Protein AF-A0A948AXM7-F1 (afdb_monomer_lite)

Radius of gyration: 11.06 Å; chains: 1; bounding box: 28×21×28 Å

Structure (mmCIF, N/CA/C/O backbone):
data_AF-A0A948AXM7-F1
#
_entry.id   AF-A0A948AXM7-F1
#
loop_
_atom_site.group_PDB
_atom_site.id
_atom_site.type_symbol
_atom_site.label_atom_id
_atom_site.label_alt_id
_atom_site.label_comp_id
_atom_site.label_asym_id
_atom_site.label_entity_id
_atom_site.label_seq_id
_atom_site.pdbx_PDB_ins_code
_atom_site.Cartn_x
_atom_site.Cartn_y
_atom_site.Cartn_z
_atom_site.occupancy
_atom_site.B_iso_or_equiv
_atom_site.auth_seq_id
_atom_site.auth_comp_id
_atom_site.auth_asym_id
_atom_site.auth_atom_id
_atom_site.pdbx_PDB_model_num
ATOM 1 N N . MET A 1 1 ? -7.337 -10.119 13.845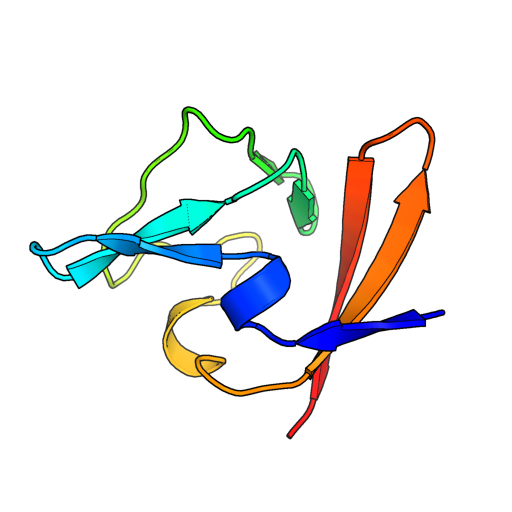 1.00 75.50 1 MET A N 1
ATOM 2 C CA . MET A 1 1 ? -6.263 -9.773 12.887 1.00 75.50 1 MET A CA 1
ATOM 3 C C . MET A 1 1 ? -6.095 -10.908 11.905 1.00 75.50 1 MET A C 1
ATOM 5 O O . MET A 1 1 ? -5.962 -12.046 12.341 1.00 75.50 1 MET A O 1
ATOM 9 N N . GLN A 1 2 ? -6.112 -10.593 10.614 1.00 90.19 2 GLN A N 1
ATOM 10 C CA . GLN A 1 2 ? -5.930 -11.564 9.539 1.00 90.19 2 GLN A CA 1
ATOM 11 C C . GLN A 1 2 ? -4.565 -11.362 8.873 1.00 90.19 2 GLN A C 1
ATOM 13 O O . GLN A 1 2 ? -4.023 -10.253 8.873 1.00 90.19 2 GLN A O 1
ATOM 18 N N . ARG A 1 3 ? -4.002 -12.456 8.353 1.00 92.81 3 ARG A N 1
ATOM 19 C CA . ARG A 1 3 ? -2.754 -12.477 7.588 1.00 92.81 3 ARG A CA 1
ATOM 20 C C . ARG A 1 3 ? -3.067 -12.446 6.101 1.00 92.81 3 ARG A C 1
ATOM 22 O O . ARG A 1 3 ? -3.937 -13.187 5.649 1.00 92.81 3 ARG A O 1
ATOM 29 N N . TYR A 1 4 ? -2.356 -11.598 5.377 1.00 93.31 4 TYR A N 1
ATOM 30 C CA . TYR A 1 4 ? -2.454 -11.457 3.931 1.00 93.31 4 TYR A CA 1
ATOM 31 C C . TYR A 1 4 ? -1.067 -11.599 3.330 1.00 93.31 4 TYR A C 1
ATOM 33 O O . TYR A 1 4 ? -0.113 -11.040 3.874 1.00 93.31 4 TYR A O 1
ATOM 41 N N . ASN A 1 5 ? -0.951 -12.284 2.196 1.00 92.56 5 ASN A N 1
ATOM 42 C CA . ASN A 1 5 ? 0.319 -12.301 1.493 1.00 92.56 5 ASN A CA 1
ATOM 43 C C . ASN A 1 5 ? 0.611 -10.903 0.932 1.00 92.56 5 ASN A C 1
ATOM 45 O O . ASN A 1 5 ? -0.295 -10.218 0.447 1.00 92.56 5 ASN A O 1
ATOM 49 N N . PHE A 1 6 ? 1.878 -10.485 0.938 1.00 92.62 6 PHE A N 1
ATOM 50 C CA . PHE A 1 6 ? 2.285 -9.220 0.325 1.00 92.62 6 PHE A CA 1
ATOM 51 C C . PHE A 1 6 ? 1.748 -9.052 -1.102 1.00 92.62 6 PHE A C 1
ATOM 53 O O . PHE A 1 6 ? 1.225 -7.994 -1.455 1.00 92.62 6 PHE A O 1
ATOM 60 N N . ASN A 1 7 ? 1.825 -10.116 -1.905 1.00 92.62 7 ASN A N 1
ATOM 61 C CA . ASN A 1 7 ? 1.409 -10.097 -3.301 1.00 92.62 7 ASN A CA 1
ATOM 62 C C . ASN A 1 7 ? -0.115 -10.056 -3.472 1.00 92.62 7 ASN A C 1
ATOM 64 O O . ASN A 1 7 ? -0.576 -9.759 -4.571 1.00 92.62 7 ASN A O 1
ATOM 68 N N . ASP A 1 8 ? -0.913 -10.310 -2.434 1.00 92.44 8 ASP A N 1
ATOM 69 C CA . ASP A 1 8 ? -2.370 -10.125 -2.491 1.00 92.44 8 ASP A CA 1
ATOM 70 C C . ASP A 1 8 ? -2.751 -8.653 -2.322 1.00 92.44 8 ASP A C 1
ATOM 72 O O . ASP A 1 8 ? -3.764 -8.194 -2.851 1.00 92.44 8 ASP A O 1
ATOM 76 N N . ILE A 1 9 ? -1.915 -7.895 -1.609 1.00 93.69 9 ILE A N 1
ATOM 77 C CA . ILE A 1 9 ? -2.170 -6.493 -1.276 1.00 93.69 9 ILE A CA 1
ATOM 78 C C . ILE A 1 9 ? -1.479 -5.551 -2.252 1.00 93.69 9 ILE A C 1
ATOM 80 O O . ILE A 1 9 ? -2.042 -4.514 -2.600 1.00 93.69 9 ILE A O 1
ATOM 84 N N . PHE A 1 10 ? -0.295 -5.915 -2.733 1.00 93.75 10 PHE A N 1
ATOM 85 C CA . PHE A 1 10 ? 0.513 -5.096 -3.624 1.00 93.75 10 PHE A CA 1
ATOM 86 C C . PHE A 1 10 ? 0.801 -5.818 -4.936 1.00 93.75 10 PHE A C 1
ATOM 88 O O . PHE A 1 10 ? 0.965 -7.035 -5.000 1.00 93.75 10 PHE A O 1
ATOM 95 N N . ARG A 1 11 ? 0.874 -5.040 -6.011 1.00 94.31 11 ARG A N 1
ATOM 96 C CA . ARG A 1 11 ? 1.415 -5.452 -7.301 1.00 94.31 11 ARG A CA 1
ATOM 97 C C . ARG A 1 11 ? 2.709 -4.692 -7.542 1.00 94.31 11 ARG A C 1
ATOM 99 O O . ARG A 1 11 ? 2.724 -3.470 -7.434 1.00 94.31 11 ARG A O 1
ATOM 106 N N . GLU A 1 12 ? 3.754 -5.412 -7.922 1.00 93.69 12 GLU A N 1
ATOM 107 C CA . GLU A 1 12 ? 4.957 -4.819 -8.499 1.00 93.69 12 GLU A CA 1
ATOM 108 C C . GLU A 1 12 ? 4.767 -4.621 -10.004 1.00 93.69 12 GLU A C 1
ATOM 110 O O . GLU A 1 12 ? 4.361 -5.543 -10.716 1.00 93.69 12 GLU A O 1
ATOM 115 N N . ASN A 1 13 ? 4.989 -3.398 -10.476 1.00 93.44 13 ASN A N 1
ATOM 116 C CA . ASN A 1 13 ? 4.924 -3.051 -11.890 1.00 93.44 13 ASN A CA 1
ATOM 117 C C . ASN A 1 13 ? 6.275 -3.334 -12.569 1.00 93.44 13 ASN A C 1
ATOM 119 O O . ASN A 1 13 ? 7.296 -3.519 -11.909 1.00 93.44 13 ASN A O 1
ATOM 123 N N . ALA A 1 14 ? 6.293 -3.348 -13.904 1.00 92.50 14 ALA A N 1
ATOM 124 C CA . ALA A 1 14 ? 7.487 -3.687 -14.686 1.00 92.50 14 ALA A CA 1
ATOM 125 C C . ALA A 1 14 ? 8.674 -2.725 -14.468 1.00 92.50 14 ALA A C 1
ATOM 127 O O . ALA A 1 14 ? 9.820 -3.110 -14.670 1.00 92.50 14 ALA A O 1
ATOM 128 N N . ASP A 1 15 ? 8.400 -1.492 -14.042 1.00 91.25 15 ASP A N 1
ATOM 129 C CA . ASP A 1 15 ? 9.400 -0.476 -13.696 1.00 91.25 15 ASP A CA 1
ATOM 130 C C . ASP A 1 15 ? 9.919 -0.594 -12.248 1.00 91.25 15 ASP A C 1
ATOM 132 O O . ASP A 1 15 ? 10.702 0.240 -11.794 1.00 91.25 15 ASP A O 1
ATOM 136 N N . GLY A 1 16 ? 9.484 -1.621 -11.509 1.00 89.31 16 GLY A N 1
ATOM 137 C CA . GLY A 1 16 ? 9.867 -1.864 -10.121 1.00 89.31 16 GLY A CA 1
ATOM 138 C C . GLY A 1 16 ? 9.108 -1.015 -9.101 1.00 89.31 16 GLY A C 1
ATOM 139 O O . GLY A 1 16 ? 9.456 -1.047 -7.921 1.00 89.31 16 GLY A O 1
ATOM 140 N N . THR A 1 17 ? 8.087 -0.254 -9.505 1.00 92.69 17 THR A N 1
ATOM 141 C CA . THR A 1 17 ? 7.193 0.448 -8.570 1.00 92.69 17 THR A CA 1
ATOM 142 C C . THR A 1 17 ? 6.141 -0.484 -7.967 1.00 92.69 17 THR A C 1
ATOM 144 O O . THR A 1 17 ? 5.858 -1.557 -8.499 1.00 92.69 17 THR A O 1
ATOM 147 N N . LEU A 1 18 ? 5.543 -0.081 -6.843 1.00 93.06 18 LEU A N 1
ATOM 148 C CA . LEU A 1 18 ? 4.458 -0.810 -6.189 1.00 93.06 18 LEU A CA 1
ATOM 149 C C . LEU A 1 18 ? 3.136 -0.052 -6.306 1.00 93.06 18 LEU A C 1
ATOM 151 O O . LEU A 1 18 ? 3.076 1.161 -6.099 1.00 93.06 18 LEU A O 1
ATOM 155 N N . THR A 1 19 ? 2.066 -0.798 -6.565 1.00 94.62 19 THR A N 1
ATOM 156 C CA . THR A 1 19 ? 0.683 -0.310 -6.569 1.00 94.62 19 THR A CA 1
ATOM 157 C C . THR A 1 19 ? -0.157 -1.199 -5.649 1.00 94.62 19 THR A C 1
ATOM 159 O O . THR A 1 19 ? -0.117 -2.425 -5.800 1.00 94.62 19 THR A O 1
ATOM 162 N N . PRO A 1 20 ? -0.941 -0.648 -4.706 1.00 94.31 20 PRO A N 1
ATOM 163 C CA . PRO A 1 20 ? -1.917 -1.429 -3.959 1.00 94.31 20 PRO A CA 1
ATOM 164 C C . PRO A 1 20 ? -2.970 -2.023 -4.903 1.00 94.31 20 PRO A C 1
ATOM 166 O O . PRO A 1 20 ? -3.473 -1.353 -5.799 1.00 94.31 20 PRO A O 1
ATOM 169 N N . LYS A 1 21 ? -3.356 -3.279 -4.701 1.00 94.38 21 LYS A N 1
ATOM 170 C CA . LYS A 1 21 ? -4.453 -3.920 -5.447 1.00 94.38 21 LYS A CA 1
ATOM 171 C C . LYS A 1 21 ? -5.834 -3.518 -4.920 1.00 94.38 21 LYS A C 1
ATOM 173 O O . LYS A 1 21 ? -6.840 -3.761 -5.576 1.00 94.38 21 LYS A O 1
ATOM 178 N N . ARG A 1 22 ? -5.874 -2.899 -3.739 1.00 93.12 22 ARG A N 1
ATOM 179 C CA . ARG A 1 22 ? -7.067 -2.444 -3.020 1.00 93.12 22 ARG A CA 1
ATOM 180 C C . ARG A 1 22 ? -6.740 -1.215 -2.178 1.00 93.12 22 ARG A C 1
ATOM 182 O O . ARG A 1 22 ? -5.567 -0.918 -1.966 1.00 93.12 22 ARG A O 1
ATOM 189 N N . THR A 1 23 ? -7.759 -0.537 -1.661 1.00 94.75 23 THR A N 1
ATOM 190 C CA . THR A 1 23 ? -7.549 0.562 -0.713 1.00 94.75 23 THR A CA 1
ATOM 191 C C . THR A 1 23 ? -6.977 0.028 0.595 1.00 94.75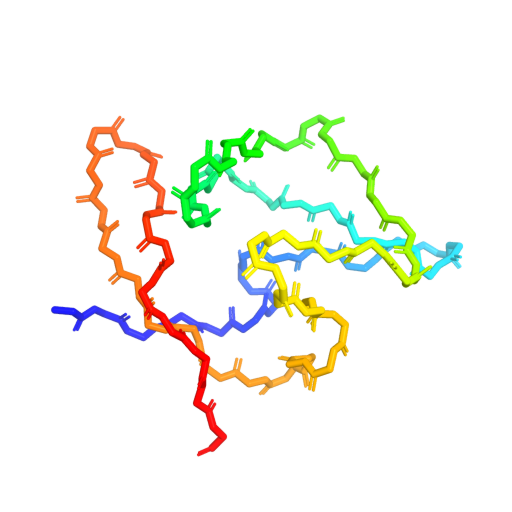 23 THR A C 1
ATOM 193 O O . THR A 1 23 ? -7.545 -0.880 1.211 1.00 94.75 23 THR A O 1
ATOM 196 N N . ILE A 1 24 ? -5.852 0.598 1.012 1.00 93.69 24 ILE A N 1
ATOM 197 C CA . ILE A 1 24 ? -5.174 0.277 2.263 1.00 93.69 24 ILE A CA 1
ATOM 198 C C . ILE A 1 24 ? -4.963 1.535 3.095 1.00 93.69 24 ILE A C 1
ATOM 200 O O . ILE A 1 24 ? -4.849 2.637 2.558 1.00 93.69 24 ILE A O 1
ATOM 204 N N . GLN A 1 25 ? -4.838 1.355 4.401 1.00 93.12 25 GLN A N 1
ATOM 205 C CA . GLN A 1 25 ? -4.403 2.398 5.314 1.00 93.12 25 GLN A CA 1
ATOM 206 C C . GLN A 1 25 ? -3.158 1.933 6.066 1.00 93.12 25 GLN A C 1
ATOM 208 O O . GLN A 1 25 ? -3.157 0.861 6.666 1.00 93.12 25 GLN A O 1
ATOM 213 N N . LEU A 1 26 ? -2.101 2.742 6.043 1.00 88.62 26 LEU A N 1
ATOM 214 C CA . LEU A 1 26 ? -0.846 2.490 6.746 1.00 88.62 26 LEU A CA 1
ATOM 215 C C . LEU A 1 26 ? -0.472 3.735 7.556 1.00 88.62 26 LEU A C 1
ATOM 217 O O . LEU A 1 26 ? -0.106 4.778 7.010 1.00 88.62 26 LEU A O 1
ATOM 221 N N . GLY A 1 27 ? -0.609 3.637 8.879 1.00 86.06 27 GLY A N 1
ATOM 222 C CA . GLY A 1 27 ? -0.524 4.801 9.761 1.00 86.06 27 GLY A CA 1
ATOM 223 C C . GLY A 1 27 ? -1.611 5.830 9.426 1.00 86.06 27 GLY A C 1
ATOM 224 O O . GLY A 1 27 ? -2.800 5.510 9.433 1.00 86.06 27 GLY A O 1
ATOM 225 N N . ALA A 1 28 ? -1.195 7.063 9.123 1.00 85.62 28 ALA A N 1
ATOM 226 C CA . ALA A 1 28 ? -2.085 8.155 8.716 1.00 85.62 28 ALA A CA 1
ATOM 227 C C . ALA A 1 28 ? -2.301 8.247 7.191 1.00 85.62 28 ALA A C 1
ATOM 229 O O . ALA A 1 28 ? -3.057 9.100 6.733 1.00 85.62 28 ALA A O 1
ATOM 230 N N . ALA A 1 29 ? -1.623 7.409 6.398 1.00 87.44 29 ALA A N 1
ATOM 231 C CA . ALA A 1 29 ? -1.726 7.434 4.944 1.00 87.44 29 ALA A CA 1
ATOM 232 C C . ALA A 1 29 ? -2.765 6.422 4.453 1.00 87.44 29 ALA A C 1
ATOM 234 O O . ALA A 1 29 ? -2.691 5.241 4.794 1.00 87.44 29 ALA A O 1
ATOM 235 N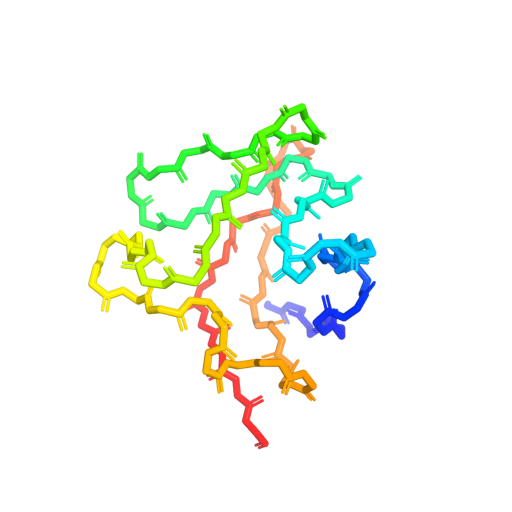 N . THR A 1 30 ? -3.678 6.875 3.595 1.00 91.00 30 THR A N 1
ATOM 236 C CA . THR A 1 30 ? -4.617 6.012 2.868 1.00 91.00 30 THR A CA 1
ATOM 237 C C . THR A 1 30 ? -4.205 5.959 1.404 1.00 91.00 30 THR A C 1
ATOM 239 O O . THR A 1 30 ? -4.100 6.993 0.746 1.00 91.00 30 THR A O 1
ATOM 242 N N . LEU A 1 31 ? -3.957 4.754 0.895 1.00 90.94 31 LEU A N 1
ATOM 243 C CA . LEU A 1 31 ? -3.483 4.512 -0.465 1.00 90.94 31 LEU A CA 1
ATOM 244 C C . LEU A 1 31 ? -4.521 3.686 -1.218 1.00 90.94 31 LEU A C 1
ATOM 246 O O . LEU A 1 31 ? -4.867 2.581 -0.807 1.00 90.94 31 LEU A O 1
ATOM 250 N N . GLY A 1 32 ? -5.020 4.232 -2.322 1.00 91.12 32 GLY A N 1
ATOM 251 C CA . GLY A 1 32 ? -5.915 3.526 -3.236 1.00 91.12 32 GLY A CA 1
ATOM 252 C C . GLY A 1 32 ? -5.159 2.773 -4.327 1.00 91.12 32 GLY A C 1
ATOM 253 O O . GLY A 1 32 ? -3.956 2.957 -4.518 1.00 91.12 32 GLY A O 1
ATOM 254 N N . SER A 1 33 ? -5.895 1.997 -5.121 1.00 89.38 33 SER A N 1
ATOM 255 C CA . SER A 1 33 ? -5.345 1.239 -6.253 1.00 89.38 33 SER A CA 1
ATOM 256 C C . SER A 1 33 ? -4.837 2.093 -7.420 1.00 89.38 33 SER A C 1
ATOM 258 O O . SER A 1 33 ? -4.201 1.574 -8.331 1.00 89.38 33 SER A O 1
ATOM 260 N N . SER A 1 34 ? -5.103 3.401 -7.404 1.00 90.19 34 SER A N 1
ATOM 261 C CA . SER A 1 34 ? -4.574 4.359 -8.385 1.00 90.19 34 SER A CA 1
ATOM 262 C C . SER A 1 34 ? -3.232 4.966 -7.965 1.00 90.19 34 SER A C 1
ATOM 264 O O . SER A 1 34 ? -2.624 5.699 -8.742 1.00 90.19 34 SER A O 1
ATOM 266 N N . VAL A 1 35 ? -2.767 4.698 -6.740 1.00 89.06 35 VAL A N 1
ATOM 267 C CA . VAL A 1 35 ? -1.504 5.238 -6.231 1.00 89.06 35 VAL A CA 1
ATOM 268 C C . VAL A 1 35 ? -0.380 4.264 -6.542 1.00 89.06 35 VAL A C 1
ATOM 270 O O . VAL A 1 35 ? -0.430 3.100 -6.160 1.00 89.06 35 VAL A O 1
ATOM 273 N N . THR A 1 36 ? 0.659 4.760 -7.204 1.00 91.38 36 THR A N 1
ATOM 274 C CA . THR A 1 36 ? 1.883 4.005 -7.473 1.00 91.38 36 THR A CA 1
ATOM 275 C C . THR A 1 36 ? 3.052 4.720 -6.819 1.00 91.38 36 THR A C 1
ATOM 277 O O . THR A 1 36 ? 3.156 5.942 -6.910 1.00 91.38 36 THR A O 1
ATOM 280 N N . PHE A 1 37 ? 3.914 3.974 -6.137 1.00 89.88 37 PHE A N 1
ATOM 281 C CA . PHE A 1 37 ? 5.057 4.533 -5.426 1.00 89.88 37 PHE A CA 1
ATOM 282 C C . PHE A 1 37 ? 6.330 3.735 -5.717 1.00 89.88 37 PHE A C 1
ATOM 284 O O . PHE A 1 37 ? 6.315 2.510 -5.842 1.00 89.88 37 PHE A O 1
ATOM 291 N N . GLY A 1 38 ? 7.435 4.461 -5.876 1.00 87.38 38 GLY A N 1
ATOM 292 C CA . GLY A 1 38 ? 8.749 3.899 -6.175 1.00 87.38 38 GLY A CA 1
ATOM 293 C C . GLY A 1 38 ? 9.535 3.515 -4.923 1.00 87.38 38 GLY A C 1
ATOM 294 O O . GLY A 1 38 ? 9.141 3.823 -3.793 1.00 87.38 38 GLY A O 1
ATOM 295 N N . GLN A 1 39 ? 10.677 2.862 -5.139 1.00 80.31 39 GLN A N 1
ATOM 296 C CA . GLN A 1 39 ? 11.621 2.542 -4.069 1.00 80.31 39 GLN A CA 1
ATOM 297 C C . GLN A 1 39 ? 12.059 3.810 -3.325 1.00 80.31 39 GLN A C 1
ATOM 299 O O . GLN A 1 39 ? 12.358 4.831 -3.939 1.00 80.31 39 GLN A O 1
ATOM 304 N N . GLY A 1 40 ? 12.095 3.734 -1.992 1.00 74.81 40 GLY A N 1
ATOM 305 C CA . GLY A 1 40 ? 12.487 4.848 -1.121 1.00 74.81 40 GLY A CA 1
ATOM 306 C C . GLY A 1 40 ? 11.324 5.672 -0.560 1.00 74.81 40 GLY A C 1
ATOM 307 O O . GLY A 1 40 ? 11.553 6.510 0.309 1.00 74.81 40 GLY A O 1
ATOM 308 N N . VAL A 1 41 ? 10.081 5.417 -0.987 1.00 77.00 41 VAL A N 1
ATOM 309 C CA . VAL A 1 41 ? 8.896 6.009 -0.349 1.00 77.00 41 VAL A CA 1
ATOM 310 C C . VAL A 1 41 ? 8.576 5.256 0.943 1.00 77.00 41 VAL A C 1
ATOM 312 O O . VAL A 1 41 ? 8.327 4.049 0.931 1.00 77.00 41 VAL A O 1
ATOM 315 N N . SER A 1 42 ? 8.554 5.992 2.053 1.00 78.88 42 SER A N 1
ATOM 316 C CA . SER A 1 42 ? 8.205 5.475 3.377 1.00 78.88 42 SER A CA 1
ATOM 317 C C . SER A 1 42 ? 6.891 6.077 3.856 1.00 78.88 42 SER A C 1
ATOM 319 O O . SER A 1 42 ? 6.706 7.292 3.818 1.00 78.88 42 SER A O 1
ATOM 321 N N . PHE A 1 43 ? 5.999 5.240 4.377 1.00 77.69 43 PHE A N 1
ATOM 322 C CA . PHE A 1 43 ? 4.719 5.665 4.943 1.00 77.69 43 PHE A CA 1
ATOM 323 C C . PHE A 1 43 ? 4.758 5.469 6.454 1.00 77.69 43 PHE A C 1
ATOM 325 O O . PHE A 1 43 ? 4.912 4.349 6.935 1.00 77.69 43 PHE A O 1
ATOM 332 N N . GLY A 1 44 ? 4.699 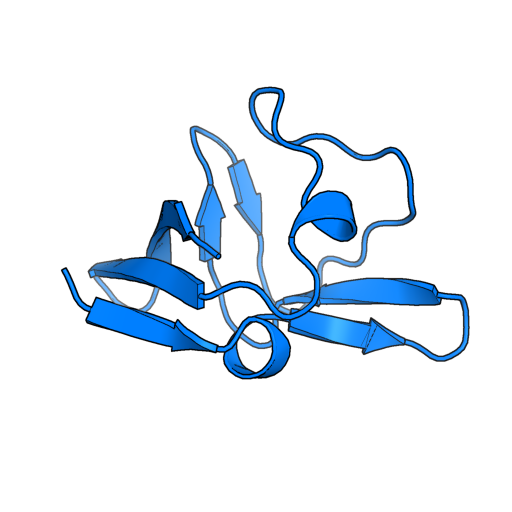6.566 7.212 1.00 71.94 44 GLY A N 1
ATOM 333 C CA . GLY A 1 44 ? 4.860 6.506 8.670 1.00 71.94 44 GLY A CA 1
ATOM 334 C C . GLY A 1 44 ? 6.208 5.911 9.106 1.00 71.94 44 GLY A C 1
ATOM 335 O O . GLY A 1 44 ? 6.269 5.217 10.112 1.00 71.94 44 GLY A O 1
ATOM 336 N N . GLY A 1 45 ? 7.269 6.125 8.317 1.00 78.31 45 GLY A N 1
ATOM 337 C CA . GLY A 1 45 ? 8.602 5.559 8.565 1.00 78.31 45 GLY A CA 1
ATOM 338 C C . GLY A 1 45 ? 8.792 4.110 8.097 1.00 78.31 45 GLY A C 1
ATOM 339 O O . GLY A 1 45 ? 9.900 3.592 8.193 1.00 78.31 45 GLY A O 1
ATOM 340 N N . VAL A 1 46 ? 7.756 3.467 7.549 1.00 80.44 46 VAL A N 1
ATOM 341 C CA . VAL A 1 46 ? 7.822 2.088 7.046 1.00 80.44 46 VAL A CA 1
ATOM 342 C C . VAL A 1 46 ? 8.096 2.083 5.543 1.00 80.44 46 VAL A C 1
ATOM 344 O O . VAL A 1 46 ? 7.298 2.605 4.762 1.00 80.44 46 VAL A O 1
ATOM 347 N N . ASN A 1 47 ? 9.202 1.461 5.128 1.00 86.81 47 ASN A N 1
ATOM 348 C CA . ASN A 1 47 ? 9.509 1.220 3.718 1.00 86.81 47 ASN A CA 1
ATOM 349 C C . ASN A 1 47 ? 8.910 -0.122 3.268 1.00 86.81 47 ASN A C 1
ATOM 351 O O . ASN A 1 47 ? 9.468 -1.185 3.537 1.00 86.81 47 ASN A O 1
ATOM 355 N N . ILE A 1 48 ? 7.787 -0.069 2.548 1.00 86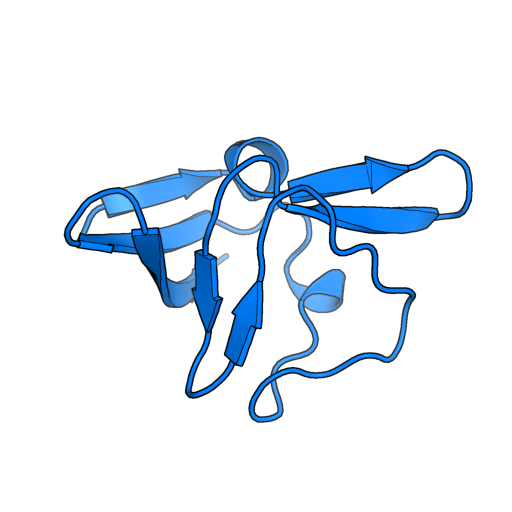.69 48 ILE A N 1
ATOM 356 C CA . ILE A 1 48 ? 7.025 -1.255 2.113 1.00 86.69 48 ILE A CA 1
ATOM 357 C C . ILE A 1 48 ? 7.882 -2.211 1.259 1.00 86.69 48 ILE A C 1
ATOM 359 O O . ILE A 1 48 ? 7.700 -3.425 1.325 1.00 86.69 48 ILE A O 1
ATOM 363 N N . PHE A 1 49 ? 8.865 -1.697 0.510 1.00 88.38 49 PHE A N 1
ATOM 364 C CA . PHE A 1 49 ? 9.739 -2.519 -0.335 1.00 88.38 49 PHE A CA 1
ATOM 365 C C . PHE A 1 49 ? 10.591 -3.523 0.447 1.00 88.38 49 PHE A C 1
ATOM 367 O O . PHE A 1 49 ? 10.985 -4.540 -0.118 1.00 88.38 49 PHE A O 1
ATOM 374 N N . GLN A 1 50 ? 10.866 -3.267 1.728 1.00 88.81 50 GLN A N 1
ATOM 375 C CA . GLN A 1 50 ? 11.643 -4.176 2.579 1.00 88.81 50 GLN A CA 1
ATOM 376 C C . GLN A 1 50 ? 10.842 -5.407 3.020 1.00 88.81 50 GLN A C 1
ATOM 378 O O . GLN A 1 50 ? 11.424 -6.381 3.487 1.00 88.81 50 GLN A O 1
ATOM 383 N N . PHE A 1 51 ? 9.519 -5.377 2.851 1.00 88.62 51 PHE A N 1
ATOM 384 C CA . PHE A 1 51 ? 8.605 -6.435 3.278 1.00 88.62 51 PHE A CA 1
ATOM 385 C C . PHE A 1 51 ? 8.030 -7.220 2.097 1.00 88.62 51 PHE A C 1
ATOM 387 O O . PHE A 1 51 ? 7.026 -7.914 2.245 1.00 88.62 51 PHE A O 1
ATOM 394 N N . LYS A 1 52 ? 8.651 -7.130 0.913 1.00 87.00 52 LYS A N 1
ATOM 395 C CA . LYS A 1 52 ? 8.290 -7.985 -0.222 1.00 87.00 52 LYS A CA 1
ATOM 396 C C . LYS A 1 52 ? 8.387 -9.455 0.191 1.00 87.00 52 LYS A C 1
ATOM 398 O O . LYS A 1 52 ? 9.419 -9.895 0.687 1.00 87.00 52 LYS A O 1
ATOM 403 N N . GLY A 1 53 ? 7.301 -10.196 -0.016 1.00 84.94 53 GLY A N 1
ATOM 404 C CA . GLY A 1 53 ? 7.192 -11.605 0.375 1.00 84.94 53 GLY A CA 1
ATOM 405 C C . GLY A 1 53 ? 6.866 -11.852 1.852 1.00 84.94 53 GLY A C 1
ATOM 406 O O . GLY A 1 53 ? 6.683 -13.006 2.219 1.00 84.94 53 GLY A O 1
ATOM 407 N N . ALA A 1 54 ? 6.757 -10.809 2.677 1.00 89.06 54 ALA A N 1
ATOM 408 C CA . ALA A 1 54 ? 6.315 -10.924 4.063 1.00 89.06 54 ALA A CA 1
ATOM 409 C C . ALA A 1 54 ? 4.790 -11.100 4.161 1.00 89.06 54 ALA A C 1
ATOM 411 O O . ALA A 1 54 ? 4.034 -10.716 3.262 1.00 89.06 54 ALA A O 1
ATOM 412 N N . ASP A 1 55 ? 4.327 -11.596 5.303 1.00 93.12 55 ASP A N 1
ATOM 413 C CA . ASP A 1 55 ? 2.916 -11.567 5.657 1.00 93.12 55 ASP A CA 1
ATOM 414 C C . ASP A 1 55 ? 2.532 -10.209 6.247 1.00 93.12 55 ASP A C 1
ATOM 416 O O . ASP A 1 55 ? 3.177 -9.660 7.145 1.00 93.12 55 ASP A O 1
ATOM 420 N N . ILE A 1 56 ? 1.405 -9.684 5.785 1.00 93.50 56 ILE A N 1
ATOM 421 C CA . ILE A 1 56 ? 0.825 -8.430 6.247 1.00 93.50 56 ILE A CA 1
ATOM 422 C C . ILE A 1 56 ? -0.256 -8.760 7.271 1.00 93.50 56 ILE A C 1
ATOM 424 O O . ILE A 1 56 ? -1.223 -9.463 6.971 1.00 93.50 56 ILE A O 1
ATOM 428 N N . ALA A 1 57 ? -0.113 -8.244 8.490 1.00 94.19 57 ALA A N 1
ATOM 429 C CA . ALA A 1 57 ? -1.204 -8.227 9.453 1.00 94.19 57 ALA A CA 1
ATOM 430 C C . ALA A 1 57 ? -2.112 -7.039 9.146 1.00 94.19 57 ALA A C 1
ATOM 432 O O . ALA A 1 57 ? -1.680 -5.883 9.204 1.00 94.19 57 ALA A O 1
ATOM 433 N N . GLY A 1 58 ? -3.374 -7.327 8.852 1.00 93.88 58 GLY A N 1
ATOM 434 C CA . GLY A 1 58 ? -4.358 -6.306 8.538 1.00 93.88 58 GLY A CA 1
ATOM 435 C C . GLY A 1 58 ? -5.717 -6.566 9.169 1.00 93.88 58 GLY A C 1
ATOM 436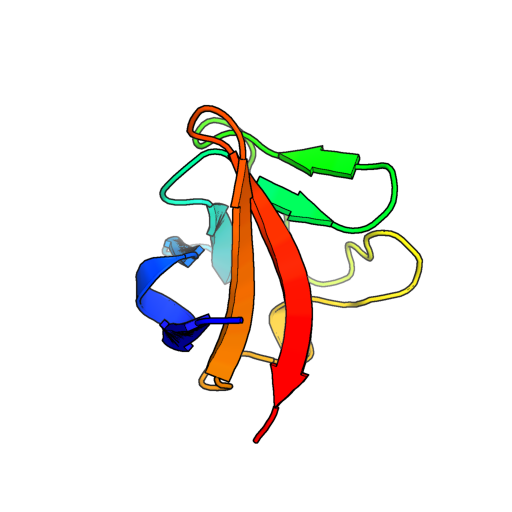 O O . GLY A 1 58 ? -6.033 -7.671 9.629 1.00 93.88 58 GLY A O 1
ATOM 437 N N . GLU A 1 59 ? -6.512 -5.510 9.188 1.00 95.12 59 GLU A N 1
ATOM 438 C CA . GLU A 1 59 ? -7.899 -5.506 9.627 1.00 95.12 59 GLU A CA 1
ATOM 439 C C . GLU A 1 59 ? -8.753 -4.811 8.570 1.00 95.12 59 GLU A C 1
ATOM 441 O O . GLU A 1 59 ? -8.378 -3.760 8.057 1.00 95.12 59 GLU A O 1
ATOM 446 N N . GLU A 1 60 ? -9.862 -5.440 8.208 1.00 93.69 60 GLU A N 1
ATOM 447 C CA . GLU A 1 60 ? -10.843 -4.877 7.285 1.00 93.69 60 GLU A CA 1
ATOM 448 C C . GLU A 1 60 ? -11.731 -3.897 8.041 1.00 93.69 60 GLU A C 1
ATOM 450 O O . GLU A 1 60 ? -12.417 -4.292 8.982 1.00 93.69 60 GLU A O 1
ATOM 455 N N . ASP A 1 61 ? -11.746 -2.643 7.604 1.00 93.50 61 ASP A N 1
ATOM 456 C CA . ASP A 1 61 ? -12.694 -1.641 8.071 1.00 93.50 61 ASP A CA 1
ATOM 457 C C . ASP A 1 61 ? -13.343 -0.963 6.866 1.00 93.50 61 ASP A C 1
ATOM 459 O O . ASP A 1 61 ? -12.690 -0.265 6.091 1.00 93.50 61 ASP A O 1
ATOM 463 N N . SER A 1 62 ? -14.644 -1.200 6.686 1.00 91.12 62 SER A N 1
ATOM 464 C CA . SER A 1 62 ? -15.457 -0.520 5.670 1.00 91.12 62 SER A CA 1
ATOM 465 C C . SER A 1 62 ? -14.877 -0.597 4.240 1.00 91.12 62 SER A C 1
ATOM 467 O O . SER A 1 62 ? -14.996 0.340 3.452 1.00 91.12 62 SER A O 1
ATOM 469 N N . GLY A 1 63 ? -14.235 -1.723 3.897 1.00 89.50 63 GLY A N 1
ATOM 470 C CA . GLY A 1 63 ? -13.597 -1.974 2.595 1.00 89.50 63 GLY A CA 1
ATOM 471 C C . GLY A 1 63 ? -12.140 -1.503 2.483 1.00 89.50 63 GLY A C 1
ATOM 472 O O . GLY A 1 63 ? -11.477 -1.779 1.477 1.00 89.50 63 GLY A O 1
ATOM 473 N N . VAL A 1 64 ? -11.613 -0.835 3.510 1.00 94.00 64 VAL A N 1
ATOM 474 C CA . VAL A 1 64 ? -10.207 -0.441 3.622 1.00 94.00 64 VAL A CA 1
ATOM 475 C C . VAL A 1 64 ? -9.456 -1.477 4.446 1.00 94.00 64 VAL A C 1
ATOM 477 O O . VAL A 1 64 ? -9.859 -1.827 5.552 1.00 94.00 64 VAL A O 1
ATOM 480 N N . LEU A 1 65 ? -8.321 -1.946 3.927 1.00 95.00 65 LEU A N 1
ATOM 481 C CA . LEU A 1 65 ? -7.432 -2.799 4.706 1.00 95.00 65 LEU A CA 1
ATOM 482 C C . LEU A 1 65 ? -6.485 -1.936 5.543 1.00 95.00 65 LEU A C 1
ATOM 484 O O . LEU A 1 65 ? -5.527 -1.357 5.026 1.00 95.00 65 LEU A O 1
ATOM 488 N N . VAL A 1 66 ? -6.727 -1.874 6.846 1.00 94.69 66 VAL A N 1
ATOM 489 C CA . VAL A 1 66 ? -5.859 -1.187 7.800 1.00 94.69 66 VAL A CA 1
ATOM 490 C C . VAL A 1 66 ? -4.676 -2.091 8.127 1.00 94.69 66 VAL A C 1
ATOM 492 O O . VAL A 1 66 ? -4.818 -3.092 8.831 1.00 94.69 66 VAL A O 1
ATOM 495 N N . ILE A 1 67 ? -3.494 -1.741 7.624 1.00 92.31 67 ILE A N 1
ATOM 496 C CA . ILE A 1 67 ? -2.250 -2.460 7.893 1.00 92.31 67 ILE A CA 1
ATOM 497 C C . ILE A 1 67 ? -1.785 -2.136 9.312 1.00 92.31 67 ILE A C 1
ATOM 499 O O . ILE A 1 67 ? -1.599 -0.976 9.682 1.00 92.31 67 ILE A O 1
ATOM 503 N N . LYS A 1 68 ? -1.574 -3.186 10.104 1.00 92.19 68 LYS A N 1
ATOM 504 C CA . LYS A 1 68 ? -1.136 -3.102 11.501 1.00 92.19 68 LYS A CA 1
ATOM 505 C C . LYS A 1 68 ? 0.316 -3.546 11.690 1.00 92.19 68 LYS A C 1
ATOM 507 O O . LYS A 1 68 ? 0.931 -3.167 12.679 1.00 92.19 68 LYS A O 1
ATOM 512 N N . GLY A 1 69 ? 0.869 -4.324 10.758 1.00 89.81 69 GLY A N 1
ATOM 513 C CA . GLY A 1 69 ? 2.274 -4.728 10.791 1.00 89.81 69 GLY A CA 1
ATOM 514 C C . GLY A 1 69 ? 2.667 -5.679 9.662 1.00 89.81 69 GLY A C 1
ATOM 515 O O . GLY A 1 69 ? 1.810 -6.200 8.950 1.00 89.81 69 GLY A O 1
ATOM 516 N N . PHE A 1 70 ? 3.970 -5.918 9.539 1.00 90.25 70 PHE A N 1
ATOM 517 C CA . PHE A 1 70 ? 4.588 -6.843 8.586 1.00 90.25 70 PHE A CA 1
ATOM 518 C C . PHE A 1 70 ? 5.387 -7.892 9.359 1.00 90.25 70 PHE A C 1
ATOM 520 O O . PHE A 1 70 ? 6.013 -7.566 10.366 1.00 90.25 70 PHE A O 1
ATOM 527 N N . TYR A 1 71 ? 5.322 -9.147 8.926 1.00 86.69 71 TYR A N 1
ATOM 528 C CA . TYR A 1 71 ? 5.891 -10.288 9.637 1.00 86.69 71 TYR A CA 1
ATOM 529 C C . TYR A 1 71 ? 6.540 -11.240 8.632 1.00 86.69 71 TYR A C 1
ATOM 531 O O . TYR A 1 71 ? 5.988 -11.451 7.555 1.00 86.69 71 TYR A O 1
ATOM 539 N N . GLN A 1 72 ? 7.706 -11.778 8.982 1.00 72.94 72 GLN A N 1
ATOM 540 C CA . GLN A 1 72 ? 8.429 -12.782 8.196 1.00 72.94 72 GLN A CA 1
ATOM 541 C C . GLN A 1 72 ? 8.202 -14.181 8.758 1.00 72.94 72 GLN A C 1
ATOM 543 O O . GLN A 1 72 ? 8.018 -14.281 9.994 1.00 72.94 72 GLN A O 1
#

Foldseek 3Di:
DDKDWLVQQWDQDPVRKIAGPAWEAEPPDIGGRVDIGHAPDADVNHGSVVQHGWIWDWDDDPRYTYTPDTHD

Sequence (72 aa):
MQRYNFNDIFRENADGTLTPKRTIQLGAATLGSSVTFGQGVSFGGVNIFQFKGADIAGEEDSGVLVIKGFYQ

pLDDT: mean 89.32, std 5.72, range [71.94, 95.12]

Secondary structure (DSSP, 8-state):
-EEEEHHHHEEE-TTS-EEESS-EEETTEEE-TT--B-TT-EETTEEGGGGTTPEEEEEEETTEEEEEEEE-